Protein AF-A0A426V013-F1 (afdb_monomer_lite)

Radius of gyration: 18.65 Å; chains: 1; bounding box: 45×21×48 Å

Foldseek 3Di:
DWDFDADPVRHGPDIDDDDDDPLRVLLVVLVVLCVVQVNDLCSSCVVVVHHSLVNLVSCVVSVNNVVDDPVSSVVSVVVNVVVD

Secondary structure (DSSP, 8-state):
-EEEEE-TTS-EEEEEE-PPPHHHHHHHHHHHHHHHTTT-HHHHHHHTT--HHHHHHHHHHTT-GGGS-HHHHHHHHHHHHH--

Sequence (84 aa):
MGEAILDAAGRPAFLQSFRLSETQTRRARLLEALAANDWHLDRTAEALHLTRPALVALLHNSALTWMLRQDVADRNLAAHRRGQ

Structure (mmCIF, N/CA/C/O backbone):
data_AF-A0A426V013-F1
#
_entry.id   AF-A0A426V013-F1
#
loop_
_atom_site.group_PDB
_atom_site.id
_atom_site.type_symbol
_atom_site.label_atom_id
_atom_site.label_alt_id
_atom_site.label_comp_id
_atom_site.label_asym_id
_atom_site.label_entity_id
_atom_site.label_seq_id
_atom_site.pdbx_PDB_ins_code
_atom_site.Cartn_x
_atom_site.Cartn_y
_atom_site.Cartn_z
_atom_site.occupancy
_atom_site.B_iso_or_equiv
_atom_site.auth_seq_id
_atom_site.auth_comp_id
_atom_site.auth_asym_id
_atom_site.auth_atom_id
_atom_site.pdbx_PDB_model_num
ATOM 1 N N . MET A 1 1 ? -12.576 4.293 13.977 1.00 51.25 1 MET A N 1
ATOM 2 C CA . MET A 1 1 ? -13.135 3.305 14.922 1.00 51.25 1 MET A CA 1
ATOM 3 C C . MET A 1 1 ? -13.145 3.963 16.290 1.00 51.25 1 MET A C 1
ATOM 5 O O . MET A 1 1 ? -12.119 4.516 16.665 1.00 51.25 1 MET A O 1
ATOM 9 N N . GLY A 1 2 ? -14.283 4.001 16.975 1.00 55.00 2 GLY A N 1
ATOM 10 C CA . GLY A 1 2 ? -14.403 4.563 18.321 1.00 55.00 2 GLY A CA 1
ATOM 11 C C . GLY A 1 2 ? -15.128 3.565 19.210 1.00 55.00 2 GLY A C 1
ATOM 12 O O . GLY A 1 2 ? -15.987 2.835 18.720 1.00 55.00 2 GLY A O 1
ATOM 13 N N . GLU A 1 3 ? -14.753 3.519 20.479 1.00 63.31 3 GLU A N 1
ATOM 14 C CA . GLU A 1 3 ? -15.441 2.736 21.500 1.00 63.31 3 GLU A CA 1
ATOM 15 C C . GLU A 1 3 ? -16.266 3.696 22.361 1.00 63.31 3 GLU A C 1
ATOM 17 O O . GLU A 1 3 ? -15.790 4.775 22.734 1.00 63.31 3 GLU A O 1
ATOM 22 N N . ALA A 1 4 ? -17.520 3.329 22.619 1.00 62.56 4 ALA A N 1
ATOM 23 C CA . ALA A 1 4 ? -18.414 4.061 23.502 1.00 62.56 4 ALA A CA 1
ATOM 24 C C . ALA A 1 4 ? -18.792 3.141 24.661 1.00 62.56 4 ALA A C 1
ATOM 26 O O . ALA A 1 4 ? -19.431 2.110 24.455 1.00 62.56 4 ALA A O 1
ATOM 27 N N . ILE A 1 5 ? -18.394 3.523 25.872 1.00 72.75 5 ILE A N 1
ATOM 28 C CA . ILE A 1 5 ? -18.849 2.860 27.093 1.00 72.75 5 ILE A CA 1
ATOM 29 C C . ILE A 1 5 ? -20.103 3.600 27.542 1.00 72.75 5 ILE A C 1
ATOM 31 O O . ILE A 1 5 ? -20.06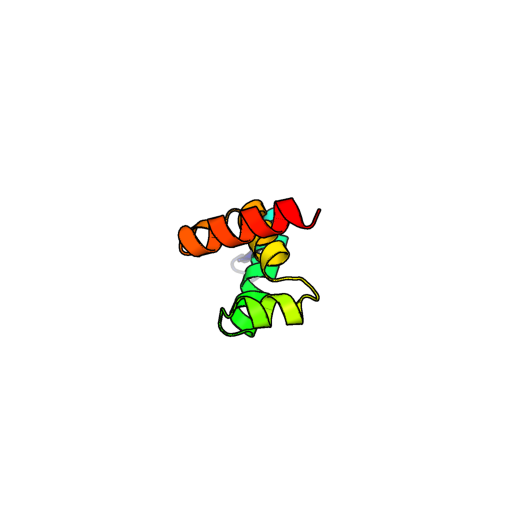3 4.815 27.755 1.00 72.75 5 ILE A O 1
ATOM 35 N N . LEU A 1 6 ? -21.219 2.882 27.645 1.00 76.44 6 LEU A N 1
ATOM 36 C CA . LEU A 1 6 ? -22.486 3.431 28.118 1.00 76.44 6 LEU A CA 1
ATOM 37 C C . LEU A 1 6 ? -22.649 3.166 29.620 1.00 76.44 6 LEU A C 1
ATOM 39 O O . LEU A 1 6 ? -22.191 2.143 30.129 1.00 76.44 6 LEU A O 1
ATOM 43 N N . ASP A 1 7 ? -23.307 4.081 30.325 1.00 77.62 7 ASP A N 1
ATOM 44 C CA . ASP A 1 7 ? -23.766 3.855 31.692 1.00 77.62 7 ASP A CA 1
ATOM 45 C C . ASP A 1 7 ? -24.989 2.916 31.724 1.00 77.62 7 ASP A C 1
ATOM 47 O O . ASP A 1 7 ? -25.549 2.534 30.693 1.00 77.62 7 ASP A O 1
ATOM 51 N N . ALA A 1 8 ? -25.438 2.552 32.928 1.00 80.19 8 ALA A N 1
ATOM 52 C CA . ALA A 1 8 ? -26.602 1.683 33.119 1.00 80.19 8 ALA A CA 1
ATOM 53 C C . ALA A 1 8 ? -27.924 2.273 32.573 1.00 80.19 8 ALA A C 1
ATOM 55 O O . ALA A 1 8 ? -2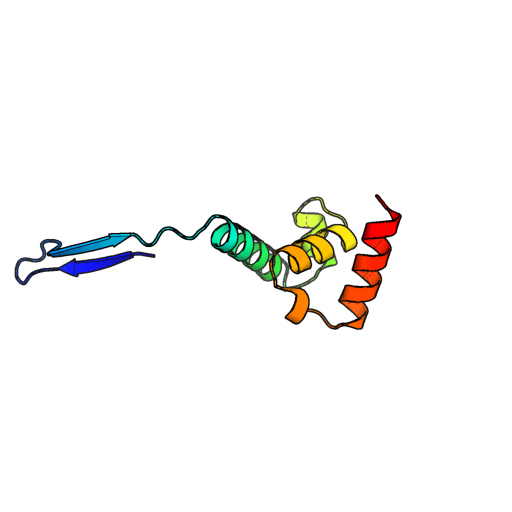8.906 1.546 32.443 1.00 80.19 8 ALA A O 1
ATOM 56 N N . ALA A 1 9 ? -27.956 3.570 32.246 1.00 81.81 9 ALA A N 1
ATOM 57 C CA . ALA A 1 9 ? -29.081 4.263 31.624 1.00 81.81 9 ALA A CA 1
ATOM 58 C C . ALA A 1 9 ? -28.898 4.455 30.101 1.00 81.81 9 ALA A C 1
ATOM 60 O O . ALA A 1 9 ? -29.714 5.126 29.466 1.00 81.81 9 ALA A O 1
ATOM 61 N N . GLY A 1 10 ? -27.844 3.881 29.507 1.00 75.94 10 GLY A N 1
ATOM 62 C CA . GLY A 1 10 ? -27.545 3.961 28.077 1.00 75.94 10 GLY A CA 1
ATOM 63 C C . GLY A 1 10 ? -26.891 5.274 27.630 1.00 75.94 10 GLY A C 1
ATOM 64 O O . GLY A 1 10 ? -26.809 5.525 26.428 1.00 75.94 10 GLY A O 1
ATOM 65 N N . ARG A 1 11 ? -26.431 6.130 28.551 1.00 78.56 11 ARG A N 1
ATOM 66 C CA . ARG A 1 11 ? -25.756 7.398 28.222 1.00 78.56 11 ARG A CA 1
ATOM 67 C C . ARG A 1 11 ? -24.253 7.171 28.055 1.00 78.56 11 ARG A C 1
ATOM 69 O O . ARG A 1 11 ? -23.681 6.393 28.812 1.00 78.56 11 ARG A O 1
ATOM 76 N N . PRO A 1 12 ? -23.579 7.848 27.111 1.00 70.44 12 PRO A N 1
ATOM 77 C CA . PRO A 1 12 ? -22.137 7.702 26.935 1.00 70.44 12 PRO A CA 1
ATOM 78 C C . PRO A 1 12 ? -21.385 8.209 28.172 1.00 70.44 12 PRO A C 1
ATOM 80 O O . PRO A 1 12 ? -21.375 9.404 28.457 1.00 70.44 12 PRO A O 1
ATOM 83 N N . ALA A 1 13 ? -20.748 7.288 28.895 1.00 71.25 13 ALA A N 1
ATOM 84 C CA . ALA A 1 13 ? -19.907 7.572 30.055 1.00 71.25 13 ALA A CA 1
ATOM 85 C C . ALA A 1 13 ? -18.459 7.895 29.640 1.00 71.25 13 ALA A C 1
ATOM 87 O O . ALA A 1 13 ? -17.757 8.627 30.335 1.00 71.25 13 ALA A O 1
ATOM 88 N N . PHE A 1 14 ? -18.020 7.374 28.489 1.00 55.59 14 PHE A N 1
ATOM 89 C CA . PHE A 1 14 ? -16.714 7.646 27.893 1.00 55.59 14 PHE A CA 1
ATOM 90 C C . PHE A 1 14 ? -16.781 7.485 26.371 1.00 55.59 14 PHE A C 1
ATOM 92 O O . PHE A 1 14 ? -17.330 6.501 25.870 1.00 55.59 14 PHE A O 1
ATOM 99 N N . LEU A 1 15 ? -16.219 8.447 25.636 1.00 51.44 15 LEU A N 1
ATOM 100 C CA . LEU A 1 15 ? -16.155 8.418 24.177 1.00 51.44 15 LEU A CA 1
ATOM 101 C C . LEU A 1 15 ? -14.741 8.782 23.725 1.00 51.44 15 LEU A C 1
ATOM 103 O O . LEU A 1 15 ? -14.357 9.952 23.749 1.00 51.44 15 LEU A O 1
ATOM 107 N N . GLN A 1 16 ? -13.968 7.785 23.293 1.00 57.69 16 GLN A N 1
ATOM 108 C CA . GLN A 1 16 ? -12.646 8.015 22.714 1.00 57.69 16 GLN A CA 1
ATOM 109 C C . GLN A 1 16 ? -12.704 7.826 21.201 1.00 57.69 16 GLN A C 1
ATOM 111 O O . GLN A 1 16 ? -12.827 6.721 20.672 1.00 57.69 16 GLN A O 1
ATOM 116 N N . SER A 1 17 ? -12.607 8.944 20.487 1.00 61.72 17 SER A N 1
ATOM 117 C CA . SER A 1 17 ? -12.437 8.935 19.038 1.00 61.72 17 SER A CA 1
ATOM 118 C C . SER A 1 17 ? -10.958 8.764 18.709 1.00 61.72 17 SER A C 1
ATOM 120 O O . SER A 1 17 ? -10.183 9.715 18.792 1.00 61.72 17 SER A O 1
ATOM 122 N N . PHE A 1 18 ? -10.556 7.561 18.306 1.00 63.41 18 PHE A N 1
ATOM 123 C CA . PHE A 1 18 ? -9.235 7.350 17.725 1.00 63.41 18 PHE A CA 1
ATOM 124 C C . PHE A 1 18 ? -9.249 7.852 16.279 1.00 63.41 18 PHE A C 1
ATOM 126 O O . PHE A 1 18 ? -9.811 7.214 15.383 1.00 63.41 18 PHE A O 1
ATOM 133 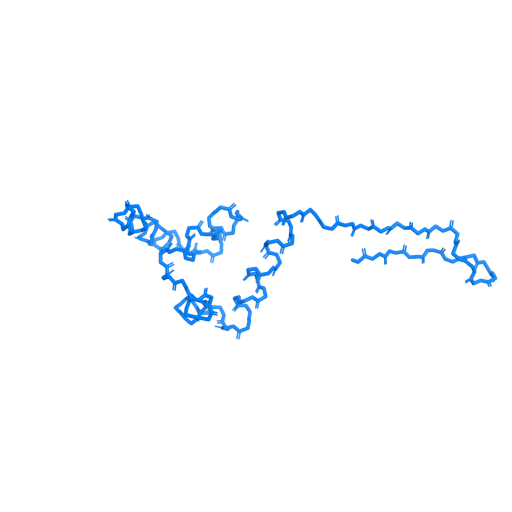N N 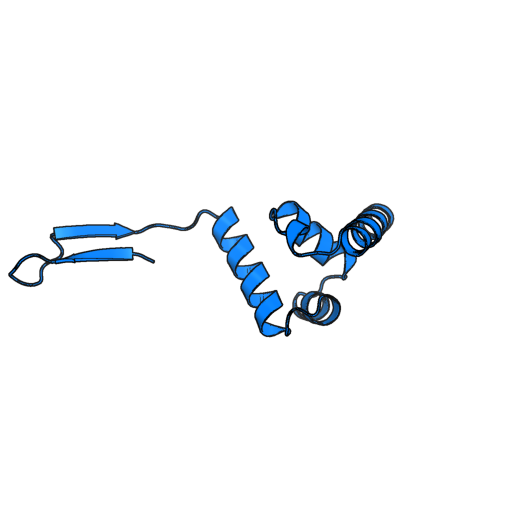. ARG A 1 19 ? -8.648 9.023 16.040 1.00 69.94 19 ARG A N 1
ATOM 134 C CA . ARG A 1 19 ? -8.309 9.448 14.679 1.00 69.94 19 ARG A CA 1
ATOM 135 C C . ARG A 1 19 ? -7.062 8.697 14.240 1.00 69.94 19 ARG A C 1
ATOM 137 O O . ARG A 1 19 ? -6.042 8.738 14.923 1.00 69.94 19 ARG A O 1
ATOM 144 N N . LEU A 1 20 ? -7.157 8.025 13.095 1.00 76.44 20 LEU A N 1
ATOM 145 C CA . LEU A 1 20 ? -5.975 7.488 12.438 1.00 76.44 20 LEU A CA 1
ATOM 146 C C . LEU A 1 20 ? -5.057 8.653 12.072 1.00 76.44 20 LEU A C 1
ATOM 148 O O . LEU A 1 20 ? -5.528 9.691 11.598 1.00 76.44 20 LEU A O 1
ATOM 152 N N . SER A 1 21 ? -3.752 8.478 12.275 1.00 84.31 21 SER A N 1
ATOM 153 C CA . SER A 1 21 ? -2.787 9.440 11.747 1.00 84.31 21 SER A CA 1
ATOM 154 C C . SER A 1 21 ? -2.892 9.501 10.219 1.00 84.31 21 SER A C 1
ATOM 156 O O . SER A 1 21 ? -3.399 8.575 9.572 1.00 84.31 21 SER A O 1
ATOM 158 N N . GLU A 1 22 ? -2.395 10.578 9.611 1.00 82.19 22 GLU A N 1
ATOM 159 C CA . GLU A 1 22 ? -2.360 10.684 8.148 1.00 82.19 22 GLU A CA 1
ATOM 160 C C . GLU A 1 22 ? -1.630 9.482 7.523 1.00 82.19 22 GLU A C 1
ATOM 162 O O . GLU A 1 22 ? -2.121 8.879 6.569 1.00 82.19 22 GLU A O 1
ATOM 167 N N . THR A 1 23 ? -0.518 9.055 8.129 1.00 84.19 23 THR A N 1
ATOM 168 C CA . THR A 1 23 ? 0.248 7.872 7.717 1.00 84.19 23 THR A CA 1
ATOM 169 C C . THR A 1 23 ? -0.590 6.595 7.764 1.00 84.19 23 THR A C 1
ATOM 171 O O . THR A 1 23 ? -0.575 5.806 6.819 1.00 84.19 23 THR A O 1
ATOM 174 N N . GLN A 1 24 ? -1.359 6.387 8.836 1.00 86.94 24 GLN A N 1
ATOM 175 C CA . GLN A 1 24 ? -2.239 5.222 8.962 1.00 86.94 24 GLN A CA 1
ATOM 176 C C . GLN A 1 24 ? -3.370 5.249 7.927 1.00 86.94 24 GLN A C 1
ATOM 178 O O . GLN A 1 24 ? -3.693 4.211 7.351 1.00 86.94 24 GLN A O 1
ATOM 183 N N . THR A 1 25 ? -3.927 6.428 7.651 1.00 89.88 25 THR A N 1
ATOM 184 C CA . THR A 1 25 ? -4.988 6.613 6.652 1.00 89.88 25 THR A CA 1
ATOM 185 C C . THR A 1 25 ? -4.472 6.342 5.239 1.00 89.88 25 THR A C 1
ATOM 187 O O . THR A 1 25 ? -5.090 5.583 4.495 1.00 89.88 25 THR A O 1
ATOM 190 N N . ARG A 1 26 ? -3.305 6.887 4.873 1.00 87.88 26 ARG A N 1
ATOM 191 C CA . ARG A 1 26 ? -2.659 6.623 3.575 1.00 87.88 26 ARG A CA 1
ATOM 192 C C . ARG A 1 26 ? -2.367 5.137 3.382 1.00 87.88 26 ARG A C 1
ATOM 194 O O . ARG A 1 26 ? -2.654 4.591 2.320 1.00 87.88 26 ARG A O 1
ATOM 201 N N . ARG A 1 27 ? -1.869 4.464 4.426 1.00 92.69 27 ARG A N 1
ATOM 202 C CA . ARG A 1 27 ? -1.631 3.016 4.402 1.00 92.69 27 ARG A CA 1
ATOM 203 C C . ARG A 1 27 ? -2.924 2.230 4.190 1.00 92.69 27 ARG A C 1
ATOM 205 O O . ARG A 1 27 ? -2.941 1.321 3.368 1.00 92.69 27 ARG A O 1
ATOM 212 N N . ALA A 1 28 ? -3.997 2.586 4.897 1.00 92.31 28 ALA A N 1
ATOM 213 C CA . ALA A 1 28 ? -5.299 1.940 4.735 1.00 92.31 28 ALA A CA 1
ATOM 214 C C . ALA A 1 28 ? -5.816 2.077 3.295 1.00 92.31 28 ALA A C 1
ATOM 216 O O . ALA A 1 28 ? -6.181 1.077 2.689 1.00 92.31 28 ALA A O 1
ATOM 217 N N . ARG A 1 29 ? -5.727 3.276 2.707 1.00 93.62 29 ARG A N 1
ATOM 218 C CA . ARG A 1 29 ? -6.113 3.513 1.306 1.00 93.62 29 ARG A CA 1
ATOM 219 C C . ARG A 1 29 ? -5.316 2.674 0.307 1.00 93.62 29 ARG A C 1
ATOM 221 O O . ARG A 1 29 ? -5.893 2.154 -0.640 1.00 93.62 29 ARG A O 1
ATOM 228 N N . LEU A 1 30 ? -4.007 2.517 0.514 1.00 95.19 30 LEU A N 1
ATOM 229 C CA . LEU A 1 30 ? -3.181 1.661 -0.345 1.00 95.19 30 LEU A CA 1
ATOM 230 C C . LEU A 1 30 ? -3.581 0.185 -0.242 1.00 95.19 30 LEU A C 1
ATOM 232 O O . LEU A 1 30 ? -3.636 -0.504 -1.258 1.00 95.19 30 LEU A O 1
ATOM 236 N N . LEU A 1 31 ? -3.887 -0.295 0.965 1.00 96.12 31 LEU A N 1
ATOM 237 C CA . LEU A 1 31 ? -4.350 -1.667 1.176 1.00 96.12 31 LEU A CA 1
ATOM 238 C C . LEU A 1 31 ? -5.744 -1.898 0.577 1.00 96.12 31 LEU A C 1
ATOM 240 O O . LEU A 1 31 ? -5.964 -2.937 -0.035 1.00 96.12 31 LEU A O 1
ATOM 244 N N . GLU A 1 32 ? -6.655 -0.927 0.693 1.00 97.19 32 GLU A N 1
ATOM 245 C CA . GLU A 1 32 ? -7.967 -0.956 0.032 1.00 97.19 32 GLU A CA 1
ATOM 246 C C . GLU A 1 32 ? -7.819 -1.065 -1.492 1.00 97.19 32 GLU A C 1
ATOM 248 O O . GLU A 1 32 ? -8.452 -1.917 -2.111 1.00 97.19 32 GLU A O 1
ATOM 253 N N . ALA A 1 33 ? -6.947 -0.250 -2.095 1.00 97.12 33 ALA A N 1
ATOM 254 C CA . ALA A 1 33 ? -6.705 -0.276 -3.536 1.00 97.12 33 ALA A CA 1
ATOM 255 C C . ALA A 1 33 ? -6.098 -1.608 -4.006 1.00 97.12 33 ALA A C 1
ATOM 257 O O . ALA A 1 33 ? -6.517 -2.138 -5.034 1.00 97.12 33 ALA A O 1
ATOM 258 N N . LEU A 1 34 ? -5.146 -2.169 -3.253 1.00 97.12 34 LEU A N 1
ATOM 259 C CA . LEU A 1 34 ? -4.577 -3.487 -3.544 1.00 97.12 34 LEU A CA 1
ATOM 260 C C . LEU A 1 34 ? -5.635 -4.589 -3.448 1.00 97.12 34 LEU A C 1
ATOM 262 O O . LEU A 1 34 ? -5.737 -5.413 -4.353 1.00 97.12 34 LEU A O 1
ATOM 266 N N . ALA A 1 35 ? -6.442 -4.588 -2.385 1.00 97.81 35 ALA A N 1
ATOM 267 C CA . ALA A 1 35 ? -7.492 -5.581 -2.187 1.00 97.81 35 ALA A CA 1
ATOM 268 C C . ALA A 1 35 ? -8.563 -5.514 -3.288 1.00 97.81 35 ALA A C 1
ATOM 270 O O . ALA A 1 35 ? -8.978 -6.551 -3.794 1.00 97.81 35 ALA A O 1
ATOM 271 N N . ALA A 1 36 ? -8.957 -4.308 -3.711 1.00 98.19 36 ALA A N 1
ATOM 272 C CA . ALA A 1 36 ? -9.920 -4.102 -4.796 1.00 98.19 36 ALA A CA 1
ATOM 273 C C . ALA A 1 36 ? -9.420 -4.586 -6.172 1.00 98.19 36 ALA A C 1
ATOM 275 O O . ALA A 1 36 ? -10.224 -4.786 -7.076 1.00 98.19 36 ALA A O 1
ATOM 276 N N . ASN A 1 37 ? -8.107 -4.767 -6.333 1.00 98.00 37 ASN A N 1
ATOM 277 C CA . ASN A 1 37 ? -7.461 -5.209 -7.570 1.00 98.00 37 ASN A CA 1
ATOM 278 C C . ASN A 1 37 ? -6.816 -6.599 -7.423 1.00 98.00 37 ASN A C 1
ATOM 280 O O . ASN A 1 37 ? -5.828 -6.896 -8.101 1.00 98.00 37 ASN A O 1
ATOM 284 N N . ASP A 1 38 ? -7.337 -7.437 -6.520 1.00 97.00 38 ASP A N 1
ATOM 285 C CA . ASP A 1 38 ? -6.871 -8.809 -6.269 1.00 97.00 38 ASP A CA 1
ATOM 286 C C . ASP A 1 38 ? -5.362 -8.910 -5.988 1.00 97.00 38 ASP A C 1
ATOM 288 O O . ASP A 1 38 ? -4.700 -9.878 -6.365 1.00 97.00 38 ASP A O 1
ATOM 292 N N . TRP A 1 39 ? -4.788 -7.885 -5.353 1.00 95.56 39 TRP A N 1
ATOM 293 C CA . TRP A 1 39 ? -3.354 -7.765 -5.067 1.00 95.56 39 TRP A CA 1
ATOM 294 C C . TRP A 1 39 ? -2.455 -7.723 -6.313 1.00 95.56 39 TRP A C 1
ATOM 296 O O . TRP A 1 39 ? -1.232 -7.869 -6.217 1.00 95.56 39 TRP A O 1
ATOM 306 N N . HIS A 1 40 ? -3.026 -7.476 -7.493 1.00 96.56 40 HIS A N 1
ATOM 307 C CA . HIS A 1 40 ? -2.277 -7.386 -8.736 1.00 96.56 40 HIS A CA 1
ATOM 308 C C . HIS A 1 40 ? -1.661 -5.990 -8.894 1.00 96.56 40 HIS A C 1
ATOM 310 O O . HIS A 1 40 ? -2.363 -4.997 -9.095 1.00 96.56 40 HIS A O 1
ATOM 316 N N . LEU A 1 41 ? -0.327 -5.910 -8.842 1.00 95.75 41 LEU A N 1
ATOM 317 C CA . LEU A 1 41 ? 0.399 -4.632 -8.847 1.00 95.75 41 LEU A CA 1
ATOM 318 C C . LEU A 1 41 ? 0.137 -3.791 -10.099 1.00 95.75 41 LEU A C 1
ATOM 320 O O . LEU A 1 41 ? -0.048 -2.588 -9.973 1.00 95.75 41 LEU A O 1
ATOM 324 N N . ASP A 1 42 ? 0.102 -4.406 -11.285 1.00 97.25 42 ASP A N 1
ATOM 325 C CA . ASP A 1 42 ? -0.113 -3.651 -12.529 1.00 97.25 42 ASP A CA 1
ATOM 326 C C . ASP A 1 42 ? -1.531 -3.059 -12.588 1.00 97.25 42 ASP A C 1
ATOM 328 O O . ASP A 1 42 ? -1.672 -1.851 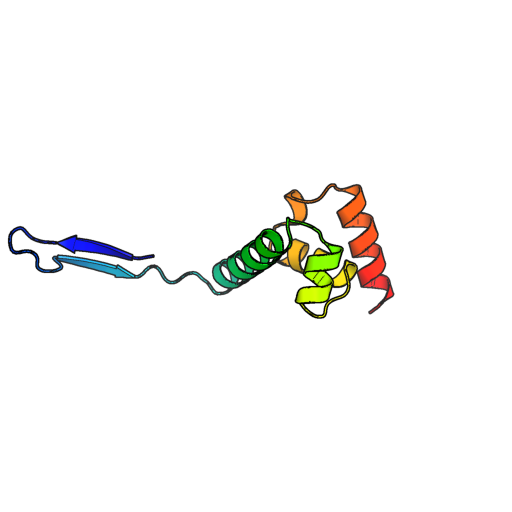-12.746 1.00 97.25 42 ASP A O 1
ATOM 332 N N . ARG A 1 43 ? -2.569 -3.865 -12.308 1.00 97.94 43 ARG A N 1
ATOM 333 C CA . ARG A 1 43 ? -3.964 -3.399 -12.204 1.00 97.94 43 ARG A CA 1
ATOM 334 C C . ARG A 1 43 ? -4.138 -2.306 -11.151 1.00 97.94 43 ARG A C 1
ATOM 336 O O . ARG A 1 43 ? -4.793 -1.303 -11.400 1.00 97.94 43 ARG A O 1
ATOM 343 N N . THR A 1 44 ? -3.512 -2.471 -9.985 1.00 97.81 44 THR A N 1
ATOM 344 C CA . THR A 1 44 ? -3.563 -1.461 -8.916 1.00 97.81 44 THR A CA 1
ATOM 345 C C . THR A 1 44 ? -2.895 -0.158 -9.354 1.00 97.81 44 THR A C 1
ATOM 347 O O . THR A 1 44 ? -3.402 0.921 -9.065 1.00 97.81 44 THR A O 1
ATOM 350 N N . ALA A 1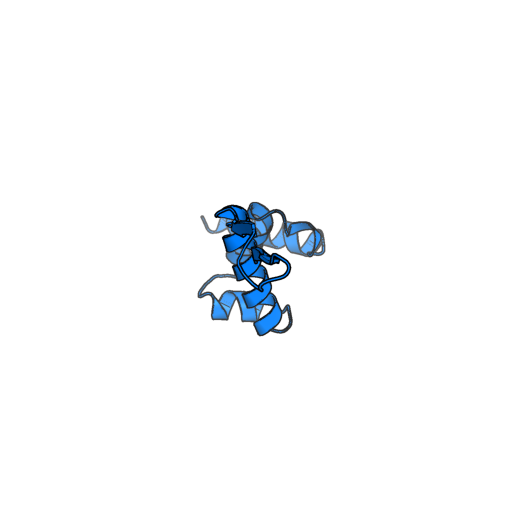 45 ? -1.758 -0.238 -10.051 1.00 97.44 45 ALA A N 1
ATOM 351 C CA . ALA A 1 45 ? -1.061 0.938 -10.552 1.00 97.44 45 ALA A CA 1
ATOM 352 C C . ALA A 1 45 ? -1.909 1.670 -11.603 1.00 97.44 45 ALA A C 1
ATOM 354 O O . ALA A 1 45 ? -2.098 2.877 -11.485 1.00 97.44 45 ALA A O 1
ATOM 355 N N . GLU A 1 46 ? -2.501 0.939 -12.549 1.00 97.81 46 GLU A N 1
ATOM 356 C CA . GLU A 1 46 ? -3.427 1.484 -13.549 1.00 97.81 46 GLU A CA 1
ATOM 357 C C . GLU A 1 46 ? -4.638 2.168 -12.902 1.00 97.81 46 GLU A C 1
ATOM 359 O O . GLU A 1 46 ? -4.938 3.316 -13.231 1.00 97.81 46 GLU A O 1
ATOM 364 N N . ALA A 1 47 ? -5.279 1.514 -11.926 1.00 97.31 47 ALA A N 1
ATOM 365 C CA . ALA A 1 47 ? -6.426 2.056 -11.196 1.00 97.31 47 ALA A CA 1
ATOM 366 C C . ALA A 1 47 ? -6.097 3.340 -10.412 1.00 97.31 47 ALA A C 1
ATOM 368 O O . ALA A 1 47 ? -6.976 4.167 -10.177 1.00 97.31 47 ALA A O 1
ATOM 369 N N . LEU A 1 48 ? -4.836 3.516 -10.008 1.00 95.75 48 LEU A N 1
ATOM 370 C CA . LEU A 1 48 ? -4.348 4.712 -9.318 1.00 95.75 48 LEU A CA 1
ATOM 371 C C . LEU A 1 48 ? -3.696 5.733 -10.266 1.00 95.75 48 LEU A C 1
ATOM 373 O O . LEU A 1 48 ? -3.164 6.733 -9.787 1.00 95.75 48 LEU A O 1
ATOM 377 N N . HIS A 1 49 ? -3.728 5.504 -11.584 1.00 97.19 49 HIS A N 1
ATOM 378 C CA . HIS A 1 49 ? -3.034 6.314 -12.594 1.00 97.19 49 HIS A CA 1
ATOM 379 C C . HIS A 1 49 ? -1.529 6.476 -12.319 1.00 97.19 49 HIS A C 1
ATOM 381 O O . HIS A 1 49 ? -0.936 7.537 -12.515 1.00 97.19 49 HIS A O 1
ATOM 387 N N . LEU A 1 50 ? -0.902 5.397 -11.860 1.00 96.44 50 LEU A N 1
ATOM 388 C CA . LEU A 1 50 ? 0.518 5.300 -11.562 1.00 96.44 50 LEU A CA 1
ATOM 389 C C . LEU A 1 50 ? 1.189 4.270 -12.465 1.00 96.44 50 LEU A C 1
ATOM 391 O O . LEU A 1 50 ? 0.567 3.356 -12.999 1.00 96.44 50 LEU A O 1
ATOM 395 N N . THR A 1 51 ? 2.509 4.367 -12.571 1.00 97.00 51 THR A N 1
ATOM 396 C CA . THR A 1 51 ? 3.314 3.261 -13.092 1.00 97.00 51 THR A CA 1
ATOM 397 C C . THR A 1 51 ? 3.568 2.237 -11.984 1.00 97.00 51 THR A C 1
ATOM 399 O O . THR A 1 51 ? 3.633 2.587 -10.801 1.00 97.00 51 THR A O 1
ATOM 402 N N . ARG A 1 52 ? 3.782 0.964 -12.343 1.00 96.62 52 ARG A N 1
ATOM 403 C CA . ARG A 1 52 ? 4.147 -0.080 -11.369 1.00 96.62 52 ARG A CA 1
ATOM 404 C C . ARG A 1 52 ? 5.376 0.304 -10.516 1.00 96.62 52 ARG A C 1
ATOM 406 O O . ARG A 1 52 ? 5.301 0.144 -9.297 1.00 96.62 52 ARG A O 1
ATOM 413 N N . PRO A 1 53 ? 6.467 0.875 -11.075 1.00 97.62 53 PRO A N 1
ATOM 414 C CA . PRO A 1 53 ? 7.580 1.382 -10.273 1.00 97.62 53 PRO A CA 1
ATOM 415 C C . PRO A 1 53 ? 7.181 2.459 -9.256 1.00 97.62 53 PRO A C 1
ATOM 417 O O . PRO A 1 53 ? 7.638 2.413 -8.115 1.00 97.62 53 PRO A O 1
ATOM 420 N N . ALA A 1 54 ? 6.304 3.395 -9.638 1.00 97.19 54 ALA A N 1
ATOM 421 C CA . ALA A 1 54 ? 5.812 4.434 -8.733 1.00 97.19 54 ALA A CA 1
ATOM 422 C C . ALA A 1 54 ? 4.944 3.851 -7.606 1.00 97.19 54 ALA A C 1
ATOM 424 O O . ALA A 1 54 ? 5.106 4.232 -6.447 1.00 97.19 54 ALA A O 1
ATOM 425 N N . LEU A 1 55 ? 4.086 2.870 -7.913 1.00 97.06 55 LEU A N 1
ATOM 426 C CA . LEU A 1 55 ? 3.319 2.150 -6.895 1.00 97.06 55 LEU A CA 1
ATOM 427 C C . LEU A 1 55 ? 4.242 1.432 -5.898 1.00 97.06 55 LEU A C 1
ATOM 429 O O . LEU A 1 55 ? 4.047 1.540 -4.690 1.00 97.06 55 LEU A O 1
ATOM 433 N N . VAL A 1 56 ? 5.276 0.733 -6.376 1.00 97.25 56 VAL A N 1
ATOM 434 C CA . VAL A 1 56 ? 6.237 0.053 -5.490 1.00 97.25 56 VAL A CA 1
ATOM 435 C C . VAL A 1 56 ? 6.985 1.052 -4.601 1.00 97.25 56 VAL A C 1
ATOM 437 O O . VAL A 1 56 ? 7.176 0.781 -3.415 1.00 97.25 56 VAL A O 1
ATOM 440 N N . ALA A 1 57 ? 7.352 2.227 -5.118 1.00 96.88 57 ALA A N 1
ATOM 441 C CA . ALA A 1 57 ? 7.950 3.289 -4.309 1.00 96.88 57 ALA A CA 1
ATOM 442 C C . ALA A 1 57 ? 6.991 3.813 -3.221 1.00 96.88 57 ALA A C 1
ATOM 444 O O . ALA A 1 57 ? 7.410 4.042 -2.086 1.00 96.88 57 ALA A O 1
ATOM 445 N N . LEU A 1 58 ? 5.693 3.936 -3.519 1.00 95.12 58 LEU A N 1
ATOM 446 C CA . LEU A 1 58 ? 4.680 4.304 -2.522 1.00 95.12 58 LEU A CA 1
ATOM 447 C C . LEU A 1 58 ? 4.516 3.243 -1.430 1.00 95.12 58 LEU A C 1
ATOM 449 O O . LEU A 1 58 ? 4.411 3.595 -0.252 1.00 95.12 58 LEU A O 1
ATOM 453 N N . LEU A 1 59 ? 4.528 1.958 -1.794 1.00 95.50 59 LEU A N 1
ATOM 454 C CA . LEU A 1 59 ? 4.495 0.858 -0.825 1.00 95.50 59 LEU A CA 1
ATOM 455 C C . LEU A 1 59 ? 5.738 0.875 0.065 1.00 95.50 59 LEU A C 1
ATOM 457 O O . LEU A 1 59 ? 5.624 0.685 1.277 1.00 95.50 59 LEU A O 1
ATOM 461 N N . HIS A 1 60 ? 6.898 1.188 -0.512 1.00 95.25 60 HIS A N 1
ATOM 462 C CA . HIS A 1 60 ? 8.134 1.352 0.239 1.00 95.25 60 HIS A CA 1
ATOM 463 C C . HIS A 1 60 ? 8.052 2.491 1.256 1.00 95.25 60 HIS A C 1
ATOM 465 O O . HIS A 1 60 ? 8.292 2.283 2.445 1.00 95.25 60 HIS A O 1
ATOM 471 N N . ASN A 1 61 ? 7.608 3.669 0.822 1.00 93.56 61 ASN A N 1
ATOM 472 C CA . ASN A 1 61 ? 7.456 4.837 1.693 1.00 93.56 61 ASN A CA 1
ATOM 473 C C . ASN A 1 61 ? 6.356 4.657 2.755 1.00 93.56 61 ASN A C 1
ATOM 475 O O . ASN A 1 61 ? 6.357 5.351 3.768 1.00 93.56 61 ASN A O 1
ATOM 479 N N . SER A 1 62 ? 5.444 3.705 2.547 1.00 93.62 62 SER A N 1
ATOM 480 C CA . SER A 1 62 ? 4.372 3.352 3.487 1.00 93.62 62 SER A CA 1
ATOM 481 C C . SER A 1 62 ? 4.731 2.182 4.415 1.00 93.62 62 SER A C 1
ATOM 483 O O . SER A 1 62 ? 3.853 1.672 5.114 1.00 93.62 62 SER A O 1
ATOM 485 N N . ALA A 1 63 ? 5.997 1.744 4.423 1.00 91.94 63 ALA A N 1
ATOM 486 C CA . ALA A 1 63 ? 6.494 0.598 5.190 1.00 91.94 63 ALA A CA 1
ATOM 487 C C . ALA A 1 63 ? 5.754 -0.727 4.897 1.00 91.94 63 ALA A C 1
ATOM 489 O O . ALA A 1 63 ? 5.611 -1.586 5.768 1.00 91.94 63 ALA A O 1
ATOM 490 N N . LEU A 1 64 ? 5.286 -0.901 3.657 1.00 94.19 64 LEU A N 1
ATOM 491 C CA . LEU A 1 64 ? 4.615 -2.111 3.165 1.00 94.19 64 LEU A CA 1
ATOM 492 C C . LEU A 1 64 ? 5.512 -2.969 2.254 1.00 94.19 64 LEU A C 1
ATOM 494 O O . LEU A 1 64 ? 5.045 -3.959 1.699 1.00 94.19 64 LEU A O 1
ATOM 498 N N . THR A 1 65 ? 6.804 -2.641 2.107 1.00 93.56 65 THR A N 1
ATOM 499 C CA . THR A 1 65 ? 7.750 -3.399 1.255 1.00 93.56 65 THR A CA 1
ATOM 500 C C . THR A 1 65 ? 7.802 -4.885 1.593 1.00 93.56 65 THR A C 1
ATOM 502 O O . THR A 1 65 ? 7.989 -5.700 0.699 1.00 93.56 65 THR A O 1
ATOM 505 N N . TRP A 1 66 ? 7.614 -5.247 2.866 1.00 94.12 66 TRP A N 1
ATOM 506 C CA . TRP A 1 66 ? 7.662 -6.633 3.342 1.00 94.12 66 TRP A CA 1
ATOM 507 C C . TRP A 1 66 ? 6.612 -7.546 2.687 1.00 94.12 66 TRP A C 1
ATOM 509 O O . TRP A 1 66 ? 6.765 -8.762 2.711 1.00 94.12 66 TRP A O 1
ATOM 519 N N . MET A 1 67 ? 5.564 -6.977 2.082 1.00 92.94 67 MET A N 1
ATOM 520 C CA . MET A 1 67 ? 4.545 -7.721 1.334 1.00 92.94 67 MET A CA 1
ATOM 521 C C . MET A 1 67 ? 5.029 -8.152 -0.057 1.00 92.94 67 MET A C 1
ATOM 523 O O . MET A 1 67 ? 4.389 -8.966 -0.720 1.00 92.94 67 MET A O 1
ATOM 527 N N . LEU A 1 68 ? 6.137 -7.579 -0.529 1.00 94.62 68 LEU A N 1
ATOM 528 C CA . LEU A 1 68 ? 6.709 -7.845 -1.838 1.00 94.62 68 LEU A CA 1
ATOM 529 C C . LEU A 1 68 ? 7.880 -8.810 -1.709 1.00 94.62 68 LEU A C 1
ATOM 531 O O . LEU A 1 68 ? 8.697 -8.722 -0.792 1.00 94.62 68 LEU A O 1
ATOM 535 N N . ARG A 1 69 ? 8.027 -9.684 -2.705 1.00 95.38 69 ARG A N 1
ATOM 536 C CA . ARG A 1 69 ? 9.285 -10.409 -2.878 1.00 95.38 69 ARG A CA 1
ATOM 537 C C . ARG A 1 69 ? 10.410 -9.401 -3.128 1.00 95.38 69 ARG A C 1
ATOM 539 O O . ARG A 1 69 ? 10.242 -8.473 -3.924 1.00 95.38 69 ARG A O 1
ATOM 546 N N . GLN A 1 70 ? 11.553 -9.605 -2.478 1.00 94.75 70 GLN A N 1
ATOM 547 C CA . GLN A 1 70 ? 12.688 -8.679 -2.518 1.00 94.75 70 GLN A CA 1
ATOM 548 C C . GLN A 1 70 ? 13.131 -8.354 -3.955 1.00 94.75 70 GLN A C 1
ATOM 550 O O . GLN A 1 70 ? 13.302 -7.192 -4.308 1.00 94.75 70 GLN A O 1
ATOM 555 N N . ASP A 1 71 ? 13.189 -9.357 -4.832 1.00 96.38 71 ASP A N 1
ATOM 556 C CA . ASP A 1 71 ? 13.558 -9.183 -6.239 1.00 96.38 71 ASP A CA 1
ATOM 557 C C . ASP A 1 71 ? 12.554 -8.339 -7.043 1.00 96.38 71 ASP A C 1
ATOM 559 O O . ASP A 1 71 ? 12.928 -7.722 -8.040 1.00 96.38 71 ASP A O 1
ATOM 563 N N . VAL A 1 72 ? 11.279 -8.310 -6.645 1.00 95.25 72 VAL A N 1
ATOM 564 C CA . VAL A 1 72 ? 10.254 -7.451 -7.260 1.00 95.25 72 VAL A CA 1
ATOM 565 C C . VAL A 1 72 ? 10.410 -6.016 -6.768 1.00 95.25 72 VAL A C 1
ATOM 567 O O . VAL A 1 72 ? 10.328 -5.091 -7.581 1.00 95.25 72 VAL A O 1
ATOM 570 N N . ALA A 1 73 ? 10.658 -5.831 -5.469 1.00 96.31 73 ALA A N 1
ATOM 571 C CA . ALA A 1 73 ? 10.891 -4.520 -4.874 1.00 96.31 73 ALA A CA 1
ATOM 572 C C . ALA A 1 73 ? 12.135 -3.854 -5.482 1.00 96.31 73 ALA A C 1
ATOM 574 O O . ALA A 1 73 ? 12.031 -2.760 -6.037 1.00 96.31 73 ALA A O 1
ATOM 575 N N . ASP A 1 74 ? 13.275 -4.545 -5.483 1.00 97.06 74 ASP A N 1
ATOM 576 C CA . ASP A 1 74 ? 14.556 -4.003 -5.947 1.00 97.06 74 ASP A CA 1
ATOM 577 C C . ASP A 1 74 ? 14.503 -3.586 -7.421 1.00 97.06 74 ASP A C 1
ATOM 579 O O . ASP A 1 74 ? 14.895 -2.470 -7.776 1.00 97.06 74 ASP A O 1
ATOM 583 N N . ARG A 1 75 ? 13.943 -4.447 -8.285 1.00 97.00 75 ARG A N 1
ATOM 584 C CA . ARG A 1 75 ? 13.802 -4.168 -9.724 1.00 97.00 75 ARG A CA 1
ATOM 585 C C . ARG A 1 75 ? 12.956 -2.925 -9.994 1.00 97.00 75 ARG A C 1
ATOM 587 O O . ARG A 1 75 ? 13.329 -2.096 -10.825 1.00 97.00 75 ARG A O 1
ATOM 594 N N . ASN A 1 76 ? 11.834 -2.776 -9.292 1.00 97.44 76 ASN A N 1
ATOM 595 C CA . ASN A 1 76 ? 10.924 -1.647 -9.483 1.00 97.44 76 ASN A CA 1
ATOM 596 C C . ASN A 1 76 ? 11.457 -0.355 -8.854 1.00 97.44 76 ASN A C 1
ATOM 598 O O . ASN A 1 76 ? 11.345 0.698 -9.474 1.00 97.44 76 ASN A O 1
ATOM 602 N N . LEU A 1 77 ? 12.103 -0.414 -7.687 1.00 96.56 77 LEU A N 1
ATOM 603 C CA . LEU A 1 77 ? 12.750 0.755 -7.082 1.00 96.56 77 LEU A CA 1
ATOM 604 C C . LEU A 1 77 ? 13.907 1.264 -7.952 1.00 96.56 77 LEU A C 1
ATOM 606 O O . LEU A 1 77 ? 14.039 2.469 -8.161 1.00 96.56 77 LEU A O 1
ATOM 610 N N . ALA A 1 78 ? 14.711 0.364 -8.524 1.00 96.31 78 ALA A N 1
ATOM 611 C CA . ALA A 1 78 ? 15.753 0.731 -9.482 1.00 96.31 78 ALA A CA 1
ATOM 612 C C . ALA A 1 78 ? 15.179 1.321 -10.783 1.00 96.31 78 ALA A C 1
ATOM 614 O O . ALA A 1 78 ? 15.784 2.210 -11.380 1.00 96.31 78 ALA A O 1
ATOM 615 N N . ALA A 1 79 ? 14.020 0.844 -11.244 1.00 95.19 79 ALA A N 1
ATOM 616 C CA . ALA A 1 79 ? 13.319 1.436 -12.383 1.00 95.19 79 ALA A CA 1
ATOM 617 C C . ALA A 1 79 ? 12.764 2.833 -12.054 1.00 95.19 79 ALA A C 1
ATOM 619 O O . ALA A 1 79 ? 12.928 3.746 -12.856 1.00 95.19 79 ALA A O 1
ATOM 620 N N . HIS A 1 80 ? 12.182 3.025 -10.867 1.00 95.94 80 HIS A N 1
ATOM 621 C CA . HIS A 1 80 ? 11.623 4.311 -10.447 1.00 95.94 80 HIS A CA 1
ATOM 622 C C . HIS A 1 80 ? 12.694 5.404 -10.367 1.00 95.94 80 HIS A C 1
ATOM 624 O O . HIS A 1 80 ? 12.480 6.496 -10.874 1.00 95.94 80 HIS A O 1
ATOM 630 N N . ARG A 1 81 ? 13.877 5.085 -9.821 1.00 93.19 81 ARG A N 1
ATOM 631 C CA . ARG A 1 81 ? 15.017 6.018 -9.749 1.00 93.19 81 ARG A CA 1
ATOM 632 C C . ARG A 1 81 ? 15.576 6.434 -11.114 1.00 93.19 81 ARG A C 1
ATOM 634 O O . ARG A 1 81 ? 16.239 7.453 -11.187 1.00 93.19 81 ARG A O 1
ATOM 641 N N . ARG A 1 82 ? 15.370 5.631 -12.165 1.00 90.19 82 ARG A N 1
ATOM 642 C CA . ARG A 1 82 ? 15.846 5.925 -13.531 1.00 90.19 82 ARG A CA 1
ATOM 643 C C . ARG A 1 82 ? 14.849 6.733 -14.363 1.00 90.19 82 ARG A C 1
ATOM 645 O O . ARG A 1 82 ? 15.230 7.245 -15.406 1.00 90.19 82 ARG A O 1
ATOM 652 N N . GLY A 1 83 ? 13.581 6.756 -13.954 1.00 80.31 83 GLY A N 1
ATOM 653 C CA . GLY A 1 83 ? 12.509 7.499 -14.623 1.00 80.31 83 GLY A CA 1
ATOM 654 C C . GLY A 1 83 ? 12.168 8.837 -13.958 1.00 80.31 83 GLY A C 1
ATOM 655 O O . GLY A 1 83 ? 11.186 9.453 -14.363 1.00 80.31 83 GLY A O 1
ATOM 656 N N . GLN A 1 84 ? 12.928 9.236 -12.933 1.00 59.31 84 GLN A N 1
ATOM 657 C CA . GLN A 1 84 ? 12.953 10.584 -12.354 1.00 59.31 84 GLN A CA 1
ATOM 658 C C . GLN A 1 84 ? 14.156 11.341 -12.911 1.00 59.31 84 GLN A C 1
ATOM 660 O O . GLN A 1 84 ? 14.027 12.570 -13.083 1.00 59.31 84 GLN A O 1
#

pLDDT: mean 87.79, std 13.23, range [51.25, 98.19]

Organism: NCBI:txid2493553